Protein AF-A0A1D9C941-F1 (afdb_monomer)

Mean predicted aligned error: 1.69 Å

Sequence (99 aa):
MRINQPSGWFYSTKALRGLCDVWEKWGSGLTNFHGSTGDIIFLGTRSEYLQPCFEDLGKLEIPFDIGGSGSDLRTPSACMGPALCEFACFDTLELCYDL

Secondary structure (DSSP, 8-state):
-EEPPPGGG---HHHHHHHHHHHHHHS-S-EES--SSS-EEE----GGGHHHHHHHHHTSSS--PBPP-SSS--------GGGT-TT-SS-HHHHHHH-

Solvent-accessible surface area (backbone atoms only — not comparable to full-atom values): 5783 Å² total; per-residue (Å²): 86,48,30,48,57,55,54,44,73,66,80,55,72,68,47,54,49,54,53,48,58,49,33,54,73,46,38,66,63,45,69,42,93,56,40,96,68,45,28,36,30,47,51,58,68,55,81,89,34,51,63,61,41,49,54,51,34,59,65,37,97,61,55,51,56,75,36,52,79,81,99,62,79,60,54,67,64,36,61,57,23,63,79,80,39,96,79,46,90,54,62,36,35,60,55,42,65,75,109

InterPro domains:
  IPR005117 Nitrite/Sulfite reductase ferredoxin-like domain [PF03460] (1-59)
  IPR036136 Nitrite/Sulfite reductase ferredoxin-like domain superfamily [SSF55124] (1-70)
  IPR045854 Nitrite and sulphite reductase 4Fe-4S domain-like superfamily [SSF56014] (72-99)

Foldseek 3Di:
DWWAAQAQNDDDPLLVVLVQVLLVVFADSDWDCVPPQHTTGSPGGDPVRPVVSQVSQCVRPNHIHHFDDDPDDTQHYFHCAPVPDPPRPDPRRVVSVVD

Structure (mmCIF, N/CA/C/O backbone):
data_AF-A0A1D9C941-F1
#
_entry.id   AF-A0A1D9C941-F1
#
loop_
_atom_site.group_PDB
_atom_site.id
_atom_site.type_symbol
_atom_site.label_atom_id
_atom_site.label_alt_id
_atom_site.label_comp_id
_atom_site.label_asym_id
_atom_site.label_entity_id
_atom_site.label_seq_id
_atom_site.pdbx_PDB_ins_code
_atom_site.Cartn_x
_atom_site.Cartn_y
_atom_site.Cartn_z
_atom_site.occupancy
_atom_site.B_iso_or_equiv
_atom_site.auth_seq_id
_atom_site.auth_comp_id
_atom_site.auth_asym_id
_atom_site.auth_atom_id
_atom_site.pdbx_PDB_model_num
ATOM 1 N N . MET A 1 1 ? -1.179 2.314 10.230 1.00 98.62 1 MET A N 1
ATOM 2 C CA . MET A 1 1 ? -0.501 1.042 9.895 1.00 98.62 1 MET A CA 1
ATOM 3 C C . MET A 1 1 ? 0.165 1.229 8.540 1.00 98.62 1 MET A C 1
ATOM 5 O O . MET A 1 1 ? -0.455 1.847 7.681 1.00 98.62 1 MET A O 1
ATOM 9 N N . ARG A 1 2 ? 1.428 0.822 8.376 1.00 98.88 2 ARG A N 1
ATOM 10 C CA . ARG A 1 2 ? 2.110 0.853 7.070 1.00 98.88 2 ARG A CA 1
ATOM 11 C C . ARG A 1 2 ? 1.833 -0.471 6.382 1.00 98.88 2 ARG A C 1
ATOM 13 O O . ARG A 1 2 ? 2.038 -1.496 7.018 1.00 98.88 2 ARG A O 1
ATOM 20 N N . ILE A 1 3 ? 1.320 -0.447 5.163 1.00 98.88 3 ILE A N 1
ATOM 21 C CA . ILE A 1 3 ? 0.918 -1.646 4.426 1.00 98.88 3 ILE A CA 1
ATOM 22 C C . ILE A 1 3 ? 1.808 -1.757 3.187 1.00 98.88 3 ILE A C 1
ATOM 24 O O . ILE A 1 3 ? 1.929 -0.785 2.435 1.00 98.88 3 ILE A O 1
ATOM 28 N N . ASN A 1 4 ? 2.428 -2.919 2.992 1.00 98.88 4 ASN A N 1
ATOM 29 C CA . ASN A 1 4 ? 3.409 -3.142 1.936 1.00 98.88 4 ASN A CA 1
ATOM 30 C C . ASN A 1 4 ? 2.735 -3.040 0.557 1.00 98.88 4 ASN A C 1
ATOM 32 O O . ASN A 1 4 ? 1.712 -3.681 0.305 1.00 98.88 4 ASN A O 1
ATOM 36 N N . GLN A 1 5 ? 3.270 -2.213 -0.340 1.00 98.81 5 GLN A N 1
ATOM 37 C CA . GLN A 1 5 ? 2.725 -2.040 -1.688 1.00 98.81 5 GLN A CA 1
ATOM 38 C C . GLN A 1 5 ? 3.219 -3.134 -2.655 1.00 98.81 5 GLN A C 1
ATOM 40 O O . GLN A 1 5 ? 4.334 -3.627 -2.495 1.00 98.81 5 GLN A O 1
ATOM 45 N N . PRO A 1 6 ? 2.469 -3.448 -3.727 1.00 98.81 6 PRO A N 1
ATOM 46 C CA . PRO A 1 6 ? 3.007 -4.177 -4.872 1.00 98.81 6 PRO A CA 1
ATOM 47 C C . PRO A 1 6 ? 4.094 -3.353 -5.576 1.00 98.81 6 PRO A C 1
ATOM 49 O O . PRO A 1 6 ? 3.958 -2.129 -5.701 1.00 98.81 6 PRO A O 1
ATOM 52 N N . SER A 1 7 ? 5.142 -4.012 -6.078 1.00 98.81 7 SER A N 1
ATOM 53 C CA . SER A 1 7 ? 6.223 -3.368 -6.835 1.00 98.81 7 SER A CA 1
ATOM 54 C C . SER A 1 7 ? 5.676 -2.459 -7.943 1.00 98.81 7 SER A C 1
ATOM 56 O O . SER A 1 7 ? 4.802 -2.847 -8.720 1.00 98.81 7 SER A O 1
ATOM 58 N N . GLY A 1 8 ? 6.173 -1.220 -8.009 1.00 98.62 8 GLY A N 1
ATOM 59 C CA . GLY A 1 8 ? 5.745 -0.228 -9.003 1.00 98.62 8 GLY A CA 1
ATOM 60 C C . GLY A 1 8 ? 4.341 0.355 -8.793 1.00 98.62 8 GLY A C 1
ATOM 61 O O . GLY A 1 8 ? 3.861 1.069 -9.669 1.00 98.62 8 GLY A O 1
ATOM 62 N N . TRP A 1 9 ? 3.686 0.086 -7.657 1.00 98.81 9 TRP A N 1
ATOM 63 C CA . TRP A 1 9 ? 2.366 0.628 -7.297 1.00 98.81 9 TRP A CA 1
ATOM 64 C C . TRP A 1 9 ? 1.244 0.300 -8.299 1.00 98.81 9 TRP A C 1
ATOM 66 O O . TRP A 1 9 ? 0.324 1.095 -8.507 1.00 98.81 9 TRP A O 1
ATOM 76 N N . PHE A 1 10 ? 1.290 -0.887 -8.906 1.00 98.81 10 PHE A N 1
ATOM 77 C CA . PHE A 1 10 ? 0.231 -1.375 -9.790 1.00 98.81 10 PHE A CA 1
ATOM 78 C C . PHE A 1 10 ? -0.863 -2.094 -8.999 1.00 98.81 10 PHE A C 1
ATOM 80 O O . PHE A 1 10 ? -0.588 -2.951 -8.161 1.00 98.81 10 PHE A O 1
ATOM 87 N N . TYR A 1 11 ? -2.124 -1.776 -9.299 1.00 98.75 11 TYR A N 1
ATOM 88 C CA . TYR A 1 11 ? -3.271 -2.33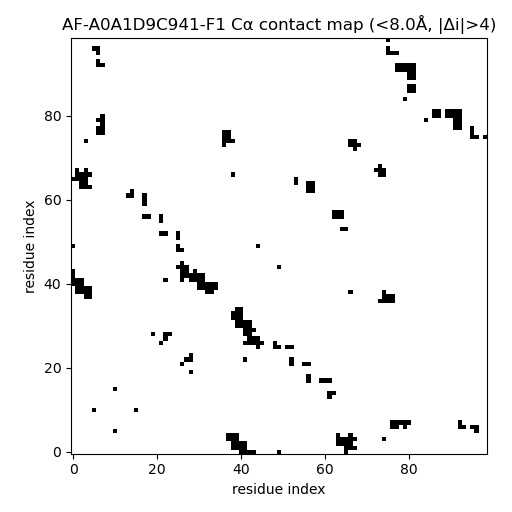0 -8.586 1.00 98.75 11 TYR A CA 1
ATOM 89 C C . TYR A 1 11 ? -4.388 -2.757 -9.530 1.00 98.75 11 TYR A C 1
ATOM 91 O O . TYR A 1 11 ? -4.720 -2.065 -10.492 1.00 98.75 11 TYR A O 1
ATOM 99 N N . SER A 1 12 ? -5.055 -3.854 -9.174 1.00 98.75 12 SER A N 1
ATOM 100 C CA . SER A 1 12 ? -6.419 -4.104 -9.628 1.00 98.75 12 SER A CA 1
ATOM 101 C C . SER A 1 12 ? -7.412 -3.399 -8.701 1.00 98.75 12 SER A C 1
ATOM 103 O O . SER A 1 12 ? -7.159 -3.209 -7.508 1.00 98.75 12 SER A O 1
ATOM 105 N N . THR A 1 13 ? -8.592 -3.057 -9.221 1.00 98.69 13 THR A N 1
ATOM 106 C CA . THR A 1 13 ? -9.658 -2.472 -8.391 1.00 98.69 13 THR A CA 1
ATOM 107 C C . THR A 1 13 ? -10.118 -3.422 -7.287 1.00 98.69 13 THR A C 1
ATOM 109 O O . THR A 1 13 ? -10.503 -2.961 -6.218 1.00 98.69 13 THR A O 1
ATOM 112 N N . LYS A 1 14 ? -10.044 -4.741 -7.511 1.00 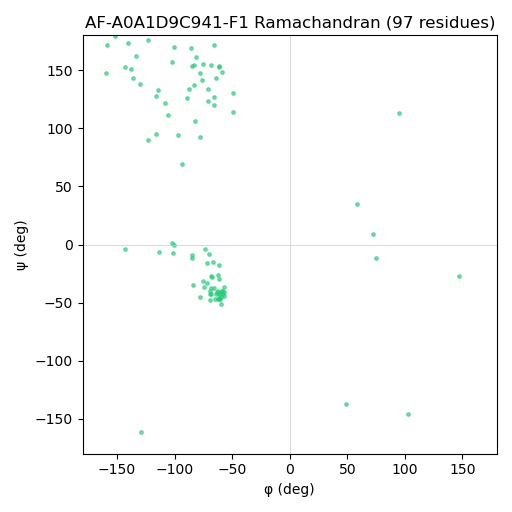98.69 14 LYS A N 1
ATOM 113 C CA . LYS A 1 14 ? -10.356 -5.757 -6.499 1.00 98.69 14 LYS A CA 1
ATOM 114 C C . LYS A 1 14 ? -9.436 -5.635 -5.278 1.00 98.69 14 LYS A C 1
ATOM 116 O O . LYS A 1 14 ? -9.937 -5.610 -4.160 1.00 98.69 14 LYS A O 1
ATOM 121 N N . ALA A 1 15 ? -8.126 -5.491 -5.498 1.00 98.69 15 ALA A N 1
ATOM 122 C CA . ALA A 1 15 ? -7.146 -5.363 -4.418 1.00 98.69 15 ALA A CA 1
ATOM 123 C C . ALA A 1 15 ? -7.410 -4.113 -3.562 1.00 98.69 15 ALA A C 1
ATOM 125 O O . ALA A 1 15 ? -7.447 -4.183 -2.337 1.00 98.69 15 ALA A O 1
ATOM 126 N N . LEU A 1 16 ? -7.665 -2.975 -4.217 1.00 98.88 16 LEU A N 1
ATOM 127 C CA . LEU A 1 16 ? -7.924 -1.710 -3.526 1.00 98.88 16 LEU A CA 1
ATOM 128 C C . LEU A 1 16 ? -9.254 -1.706 -2.768 1.00 98.88 16 LEU A C 1
ATOM 130 O O . LEU A 1 16 ? -9.316 -1.150 -1.677 1.00 98.88 16 LEU A O 1
ATOM 134 N N . ARG A 1 17 ? -10.311 -2.330 -3.306 1.00 98.81 17 ARG A N 1
ATOM 135 C CA . ARG A 1 17 ? -11.592 -2.404 -2.587 1.00 98.81 17 ARG A CA 1
ATOM 136 C C . ARG A 1 17 ? -11.479 -3.205 -1.294 1.00 98.81 17 ARG A C 1
ATOM 138 O O . ARG A 1 17 ? -11.939 -2.717 -0.273 1.00 98.81 17 ARG A O 1
ATOM 145 N N . GLY A 1 18 ? -10.770 -4.337 -1.311 1.00 98.75 18 GLY A N 1
ATOM 146 C CA . GLY A 1 18 ? -10.508 -5.102 -0.088 1.00 98.75 18 GLY A CA 1
ATOM 147 C C . GLY A 1 18 ? -9.784 -4.280 0.986 1.00 98.75 18 GLY A C 1
ATOM 148 O O . GLY A 1 18 ? -10.180 -4.300 2.148 1.00 98.75 18 GLY A O 1
ATOM 149 N N . LEU A 1 19 ? -8.773 -3.491 0.599 1.00 98.81 19 LEU A N 1
ATOM 150 C CA . LEU A 1 19 ? -8.090 -2.564 1.512 1.00 98.81 19 LEU A CA 1
ATOM 151 C C . LEU A 1 19 ? -9.046 -1.520 2.112 1.00 98.81 19 LEU A C 1
ATOM 153 O O . LEU A 1 19 ? -8.995 -1.272 3.317 1.00 98.81 19 LEU A O 1
ATOM 157 N N . CYS A 1 20 ? -9.906 -0.913 1.289 1.00 98.88 20 CYS A N 1
ATOM 158 C CA . CYS A 1 20 ? -10.887 0.069 1.752 1.00 98.88 20 CYS A CA 1
ATOM 159 C C . CYS A 1 20 ? -11.875 -0.539 2.754 1.00 98.88 20 CYS A C 1
ATOM 161 O O . CYS A 1 20 ? -12.079 0.050 3.811 1.00 98.88 20 CYS A O 1
ATOM 163 N N . ASP A 1 21 ? -12.430 -1.717 2.457 1.00 98.88 21 ASP A N 1
ATOM 164 C CA . ASP A 1 21 ? -13.419 -2.389 3.309 1.00 98.88 21 ASP A CA 1
ATOM 165 C C . ASP A 1 21 ? -12.839 -2.693 4.703 1.00 98.88 21 ASP A C 1
ATOM 167 O O . ASP A 1 21 ? -13.477 -2.462 5.733 1.00 98.88 21 ASP A O 1
ATOM 171 N N . VAL A 1 22 ? -11.585 -3.159 4.753 1.00 98.88 22 VAL A N 1
ATOM 172 C CA . VAL A 1 22 ? -10.886 -3.427 6.018 1.00 98.88 22 VAL A CA 1
ATOM 173 C C . VAL A 1 22 ? -10.594 -2.130 6.775 1.00 98.88 22 VAL A C 1
ATOM 175 O O . VAL A 1 22 ? -10.782 -2.068 7.993 1.00 98.88 22 VAL A O 1
ATOM 178 N N . TRP A 1 23 ? -10.159 -1.075 6.083 1.00 98.88 23 TRP A N 1
ATOM 179 C CA . TRP A 1 23 ? -9.795 0.177 6.746 1.00 98.88 23 TRP A CA 1
ATOM 180 C C . TRP A 1 23 ? -10.987 1.012 7.207 1.00 98.88 23 TRP A C 1
ATOM 182 O O . TRP A 1 23 ? -10.894 1.681 8.235 1.00 98.88 23 TRP A O 1
ATOM 192 N N . GLU A 1 24 ? -12.112 0.959 6.498 1.00 98.81 24 GLU A N 1
ATOM 193 C CA . GLU A 1 24 ? -13.364 1.574 6.945 1.00 98.81 24 GLU A CA 1
ATOM 194 C C . GLU A 1 24 ? -13.892 0.883 8.210 1.00 98.81 24 GLU A C 1
ATOM 196 O O . GLU A 1 24 ? -14.363 1.548 9.132 1.00 98.81 24 GLU A O 1
ATOM 201 N N . LYS A 1 25 ? -13.745 -0.445 8.301 1.00 98.81 25 LYS A N 1
ATOM 202 C CA . LYS A 1 25 ? -14.168 -1.232 9.466 1.00 98.81 25 LYS A CA 1
ATOM 203 C C . LYS A 1 25 ? -13.316 -0.978 10.713 1.00 98.81 25 LYS A C 1
ATOM 205 O O . LYS A 1 25 ? -13.859 -0.903 11.814 1.00 98.81 25 LYS A O 1
ATOM 210 N N . TRP A 1 26 ? -11.993 -0.894 10.564 1.00 98.88 26 TRP A N 1
ATOM 211 C CA . TRP A 1 26 ? -11.058 -0.894 11.702 1.00 98.88 26 TRP A CA 1
ATOM 212 C C . TRP A 1 26 ? -10.288 0.409 11.912 1.00 98.88 26 TRP A C 1
ATOM 214 O O . TRP A 1 26 ? -9.543 0.533 12.886 1.00 98.88 26 TRP A O 1
ATOM 224 N N . GLY A 1 27 ? -10.411 1.372 11.008 1.00 98.69 27 GLY A N 1
ATOM 225 C CA . GLY A 1 27 ? -9.639 2.607 11.011 1.00 98.69 27 GLY A CA 1
ATOM 226 C C . GLY A 1 27 ? -10.507 3.848 10.880 1.00 98.69 27 GLY A C 1
ATOM 227 O O . GLY A 1 27 ? -11.703 3.849 11.150 1.00 98.69 27 GLY A O 1
ATOM 228 N N . SER A 1 28 ? -9.867 4.943 10.491 1.00 98.75 28 SER A N 1
ATOM 229 C CA . SER A 1 28 ? -10.523 6.236 10.276 1.00 98.75 28 SER A CA 1
ATOM 230 C C . SER A 1 28 ? -11.145 6.392 8.883 1.00 98.75 28 SER A C 1
ATOM 232 O O . SER A 1 28 ? -11.774 7.412 8.614 1.00 98.75 28 SER A O 1
ATOM 234 N N . GLY A 1 29 ? -10.878 5.459 7.963 1.00 98.56 29 GLY A N 1
ATOM 235 C CA . GLY A 1 29 ? -11.139 5.621 6.529 1.00 98.56 29 GLY A CA 1
ATOM 236 C C . GLY A 1 29 ? -10.150 6.545 5.797 1.00 98.56 29 GLY A C 1
ATOM 237 O O . GLY A 1 29 ? -10.107 6.544 4.569 1.00 98.56 29 GLY A O 1
ATOM 238 N N . LEU A 1 30 ? -9.301 7.300 6.507 1.00 98.81 30 LEU A N 1
ATOM 239 C CA . LEU A 1 30 ? -8.295 8.174 5.896 1.00 98.81 30 LEU A CA 1
ATOM 240 C C . LEU A 1 30 ? -7.030 7.396 5.536 1.00 98.81 30 LEU A C 1
ATOM 242 O O . LEU A 1 30 ? -6.519 6.607 6.337 1.00 98.81 30 LEU A O 1
ATOM 246 N N . THR A 1 31 ? -6.480 7.666 4.356 1.00 98.88 31 THR A N 1
ATOM 247 C CA . THR A 1 31 ? -5.254 7.023 3.873 1.00 98.88 31 THR A CA 1
ATOM 248 C C . THR A 1 31 ? -4.264 8.032 3.288 1.00 98.88 31 THR A C 1
ATOM 250 O O . THR A 1 31 ? -4.622 9.167 2.960 1.00 98.88 31 THR A O 1
ATOM 253 N N . ASN A 1 32 ? -2.996 7.637 3.151 1.00 98.88 32 ASN A N 1
ATOM 254 C CA . ASN A 1 32 ? -2.088 8.255 2.182 1.00 98.88 32 ASN A CA 1
ATOM 255 C C . ASN A 1 32 ? -1.703 7.221 1.121 1.00 98.88 32 ASN A C 1
ATOM 257 O O . ASN A 1 32 ? -1.331 6.094 1.451 1.00 98.88 32 ASN A O 1
ATOM 261 N N . PHE A 1 33 ? -1.779 7.642 -0.138 1.00 98.56 33 PHE A N 1
ATOM 262 C CA . PHE A 1 33 ? -1.411 6.882 -1.329 1.00 98.56 33 PHE A CA 1
ATOM 263 C C . PHE A 1 33 ? -0.353 7.689 -2.091 1.00 98.56 33 PHE A C 1
ATOM 265 O O . PHE A 1 33 ? -0.693 8.581 -2.862 1.00 98.56 33 PHE A O 1
ATOM 272 N N . HIS A 1 34 ? 0.938 7.507 -1.825 1.00 98.81 34 HIS A N 1
ATOM 273 C CA . HIS A 1 34 ? 1.592 6.567 -0.899 1.00 98.81 34 HIS A CA 1
ATOM 274 C C . HIS A 1 34 ? 2.475 7.318 0.103 1.00 98.81 34 HIS A C 1
ATOM 276 O O . HIS A 1 34 ? 2.620 8.539 0.039 1.00 98.81 34 HIS A O 1
ATOM 282 N N . GLY A 1 35 ? 3.069 6.598 1.051 1.00 98.19 35 GLY A N 1
ATOM 283 C CA . GLY A 1 35 ? 4.192 7.112 1.827 1.00 98.19 35 GLY A CA 1
ATOM 284 C C . GLY A 1 35 ? 5.440 7.278 0.955 1.00 98.19 35 GLY A C 1
ATOM 285 O O . GLY A 1 35 ? 5.619 6.566 -0.028 1.00 98.19 35 GLY A O 1
ATOM 286 N N . SER A 1 36 ? 6.347 8.181 1.335 1.00 98.44 36 SER A N 1
ATOM 287 C CA . SER A 1 36 ? 7.556 8.471 0.544 1.00 98.44 36 SER A CA 1
ATOM 288 C C . SER A 1 36 ? 8.505 7.278 0.375 1.00 98.44 36 SER A C 1
ATOM 290 O O . SER A 1 36 ? 9.247 7.241 -0.598 1.00 98.44 36 SER A O 1
ATOM 292 N N . THR A 1 37 ? 8.499 6.315 1.303 1.00 98.69 37 THR A N 1
ATOM 293 C CA . THR A 1 37 ? 9.251 5.054 1.154 1.00 98.69 37 THR A CA 1
ATOM 294 C C . THR A 1 37 ? 8.582 4.104 0.154 1.00 98.69 37 THR A C 1
ATOM 296 O O . THR A 1 37 ? 9.279 3.442 -0.610 1.00 98.69 37 THR A O 1
ATOM 299 N N . GLY A 1 38 ? 7.247 4.072 0.127 1.00 98.81 38 GLY A N 1
ATOM 300 C CA . GLY A 1 38 ? 6.459 3.259 -0.800 1.00 98.81 38 GLY A CA 1
ATOM 301 C C . GLY A 1 38 ? 5.144 2.739 -0.223 1.00 98.81 38 GLY A C 1
ATOM 302 O O . GLY A 1 38 ? 4.201 2.559 -0.990 1.00 98.81 38 GLY A O 1
ATOM 303 N N . ASP A 1 39 ? 5.057 2.562 1.100 1.00 98.94 39 ASP A N 1
ATOM 304 C CA . ASP A 1 39 ? 3.912 1.926 1.763 1.00 98.94 39 ASP A CA 1
ATOM 305 C C . ASP A 1 39 ? 2.582 2.647 1.508 1.00 98.94 39 ASP A C 1
ATOM 307 O O . ASP A 1 39 ? 2.512 3.880 1.463 1.00 98.94 39 ASP A O 1
ATOM 311 N N . ILE A 1 40 ? 1.486 1.891 1.477 1.00 98.94 40 ILE A N 1
ATOM 312 C CA . ILE A 1 40 ? 0.153 2.458 1.702 1.00 98.94 40 ILE A CA 1
ATOM 313 C C . ILE A 1 40 ? 0.047 2.834 3.186 1.00 98.94 40 ILE A C 1
ATOM 315 O O . ILE A 1 40 ? 0.394 2.047 4.072 1.00 98.94 40 ILE A O 1
ATOM 319 N N . ILE A 1 41 ? -0.459 4.033 3.483 1.00 98.88 41 ILE A N 1
ATOM 320 C CA . ILE A 1 41 ? -0.605 4.499 4.866 1.00 98.88 41 ILE A CA 1
ATOM 321 C C . ILE A 1 41 ? -2.067 4.452 5.276 1.00 98.88 41 ILE A C 1
ATOM 323 O O . ILE A 1 41 ? -2.874 5.268 4.842 1.00 98.88 41 ILE A O 1
ATOM 327 N N . PHE A 1 42 ? -2.389 3.544 6.187 1.00 98.88 42 PHE A N 1
ATOM 328 C CA . PHE A 1 42 ? -3.644 3.542 6.930 1.00 98.88 42 PHE A CA 1
ATOM 329 C C . PHE A 1 42 ? -3.530 4.512 8.114 1.00 98.88 42 PHE A C 1
ATOM 331 O O . PHE A 1 42 ? -2.805 4.246 9.086 1.00 98.88 42 PHE A O 1
ATOM 338 N N . LEU A 1 43 ? -4.186 5.674 8.007 1.00 98.81 43 LEU A N 1
ATOM 339 C CA . LEU A 1 43 ? -3.940 6.839 8.859 1.00 98.81 43 LEU A CA 1
ATOM 340 C C . LEU A 1 43 ? -4.924 6.938 10.032 1.00 98.81 43 LEU A C 1
ATOM 342 O O . LEU A 1 43 ? -5.992 7.531 9.927 1.00 98.81 43 LEU A O 1
ATOM 346 N N . GLY A 1 44 ? -4.527 6.402 11.185 1.00 98.69 44 GLY A N 1
ATOM 347 C CA . GLY A 1 44 ? -5.261 6.553 12.445 1.00 98.69 44 GLY A CA 1
ATOM 348 C C . GLY A 1 44 ? -6.210 5.394 12.753 1.00 98.69 44 GLY A C 1
ATOM 349 O O . GLY A 1 44 ? -7.217 5.189 12.084 1.00 98.69 44 GLY A O 1
ATOM 350 N N . THR A 1 45 ? -5.879 4.656 13.809 1.00 98.88 45 THR A N 1
ATOM 351 C CA . THR A 1 45 ? -6.726 3.656 14.474 1.00 98.88 45 THR A CA 1
ATOM 352 C C . THR A 1 45 ? -6.314 3.572 15.953 1.00 98.88 45 THR A C 1
ATOM 354 O O . THR A 1 45 ? -5.410 4.295 16.384 1.00 98.88 45 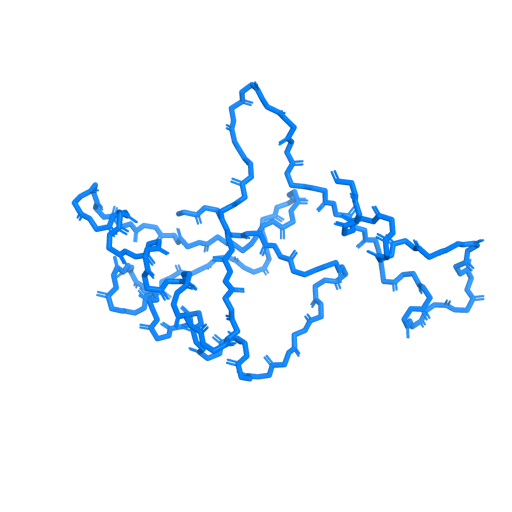THR A O 1
ATOM 357 N N . ARG A 1 46 ? -6.977 2.726 16.742 1.00 98.75 46 ARG A N 1
ATOM 358 C CA . ARG A 1 46 ? -6.707 2.489 18.167 1.00 98.75 46 ARG A CA 1
ATOM 359 C C . ARG A 1 46 ? -5.940 1.180 18.365 1.00 98.75 46 ARG A C 1
ATOM 361 O O . ARG A 1 46 ? -6.004 0.289 17.521 1.00 98.75 46 ARG A O 1
ATOM 368 N N . SER A 1 47 ? -5.230 1.058 19.485 1.00 98.81 47 SER A N 1
ATOM 369 C CA . SER A 1 47 ? -4.343 -0.078 19.771 1.00 98.81 47 SER A CA 1
ATOM 370 C C . SER A 1 47 ? -5.054 -1.432 19.714 1.00 98.81 47 SER A C 1
ATOM 372 O O . SER A 1 47 ? -4.523 -2.385 19.152 1.00 98.81 47 SER A O 1
ATOM 374 N N . GLU A 1 48 ? -6.273 -1.510 20.243 1.00 98.75 48 GLU A N 1
ATOM 375 C CA . GLU A 1 48 ? -7.093 -2.725 20.279 1.00 98.75 48 GLU A CA 1
ATOM 376 C C . GLU A 1 48 ? -7.560 -3.215 18.896 1.00 98.75 48 GLU A C 1
ATOM 378 O O . GLU A 1 48 ? -7.972 -4.365 18.770 1.00 98.75 48 GLU A O 1
ATOM 383 N N . TYR A 1 49 ? -7.465 -2.382 17.852 1.00 98.81 49 TYR A N 1
ATOM 384 C CA . TYR A 1 49 ? -7.872 -2.735 16.486 1.00 98.81 49 TYR A CA 1
ATOM 385 C C . TYR A 1 49 ? -6.711 -3.105 15.565 1.00 98.81 49 TYR A C 1
ATOM 387 O O . TYR A 1 49 ? -6.952 -3.594 14.465 1.00 98.81 49 TYR A O 1
ATOM 395 N N . LEU A 1 50 ? -5.461 -2.936 16.004 1.00 98.81 50 LEU A N 1
ATOM 396 C CA . LEU A 1 50 ? -4.289 -3.241 15.179 1.00 98.81 50 LEU A CA 1
ATOM 397 C C . LEU A 1 50 ? -4.262 -4.713 14.753 1.00 98.81 50 LEU A C 1
ATOM 399 O O . LEU A 1 50 ? -4.146 -5.011 13.566 1.00 98.81 50 LEU A O 1
ATOM 403 N N . GLN A 1 51 ? -4.411 -5.618 15.721 1.00 98.81 51 GLN A N 1
ATOM 404 C CA . GLN A 1 51 ? -4.345 -7.056 15.482 1.00 98.81 51 GLN A CA 1
ATOM 405 C C . GLN A 1 51 ? -5.550 -7.571 14.663 1.00 98.81 51 GLN A C 1
ATOM 407 O O . GLN A 1 51 ? -5.312 -8.232 13.654 1.00 98.81 51 GLN A O 1
ATOM 412 N N . PRO A 1 52 ? -6.817 -7.217 14.981 1.00 98.81 52 PRO A N 1
ATOM 413 C CA . PRO A 1 52 ? -7.960 -7.580 14.134 1.00 98.81 52 PRO A CA 1
ATOM 414 C C . PRO A 1 52 ? -7.870 -7.044 12.700 1.00 98.81 52 PRO A C 1
ATOM 416 O O . PRO A 1 52 ? -8.197 -7.758 11.756 1.00 98.81 52 PRO A O 1
ATOM 419 N N . CYS A 1 53 ? -7.397 -5.806 12.521 1.00 98.88 53 CYS A N 1
ATOM 420 C CA . CYS A 1 53 ? -7.208 -5.213 11.198 1.00 98.88 53 CYS A CA 1
ATOM 421 C C . CYS A 1 53 ? -6.181 -5.998 10.376 1.00 98.88 53 CYS A C 1
ATOM 423 O O . CYS A 1 53 ? -6.444 -6.342 9.228 1.00 98.88 53 CYS A O 1
ATOM 425 N N . PHE A 1 54 ? -5.034 -6.330 10.976 1.00 98.88 54 PHE A N 1
ATOM 426 C CA . PHE A 1 54 ? -4.003 -7.138 10.326 1.00 98.88 54 PHE A CA 1
ATOM 427 C C . PHE A 1 54 ? -4.503 -8.540 9.954 1.00 98.88 54 PHE A C 1
ATOM 429 O O . PHE A 1 54 ? -4.263 -9.012 8.845 1.00 98.88 54 PHE A O 1
ATOM 436 N N . GLU A 1 55 ? -5.246 -9.195 10.844 1.00 98.81 55 GLU A N 1
ATOM 437 C CA . GLU A 1 55 ? -5.829 -10.503 10.550 1.00 98.81 55 GLU A CA 1
ATOM 438 C C . GLU A 1 55 ? -6.825 -10.463 9.390 1.00 98.81 55 GLU A C 1
ATOM 440 O O . GLU A 1 55 ? -6.837 -11.389 8.580 1.00 98.81 55 GLU A O 1
ATOM 445 N N . ASP A 1 56 ? -7.653 -9.420 9.299 1.00 98.81 56 ASP A N 1
ATOM 446 C CA . ASP A 1 56 ? -8.586 -9.248 8.183 1.00 98.81 56 ASP A CA 1
ATOM 447 C C . ASP A 1 56 ? -7.834 -8.940 6.876 1.00 98.81 56 ASP A C 1
ATOM 449 O O . ASP A 1 56 ? -8.171 -9.524 5.848 1.00 98.81 56 ASP A O 1
ATOM 453 N N . LEU A 1 57 ? -6.773 -8.117 6.911 1.00 98.81 57 LEU A N 1
ATOM 454 C CA . LEU A 1 57 ? -5.892 -7.884 5.754 1.00 98.81 57 LEU A CA 1
ATOM 455 C C . LEU A 1 57 ? -5.278 -9.187 5.224 1.00 98.81 57 LEU A C 1
ATOM 457 O O . LEU A 1 57 ? -5.289 -9.422 4.016 1.00 98.81 57 LEU A O 1
ATOM 461 N N . GLY A 1 58 ? -4.788 -10.053 6.116 1.00 98.50 58 GLY A N 1
ATOM 462 C CA . GLY A 1 58 ? -4.201 -11.347 5.753 1.00 98.50 58 GLY A CA 1
ATOM 463 C C . GLY A 1 58 ? -5.214 -12.392 5.270 1.00 98.50 58 GLY A C 1
ATOM 464 O O . GLY A 1 58 ? -4.822 -13.384 4.660 1.00 98.50 58 GLY A O 1
ATOM 465 N N . LYS A 1 59 ? -6.514 -12.184 5.523 1.00 98.62 59 LYS A N 1
ATOM 466 C CA . LYS A 1 59 ? -7.616 -13.072 5.102 1.00 98.62 59 LYS A CA 1
ATOM 467 C C . LYS A 1 59 ? -8.363 -12.572 3.859 1.00 98.62 59 LYS A C 1
ATOM 469 O O . LYS A 1 5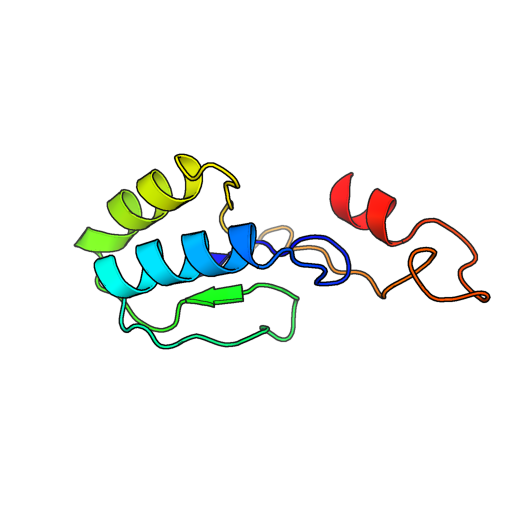9 ? -9.313 -13.228 3.429 1.00 98.62 59 LYS A O 1
ATOM 474 N N . LEU A 1 60 ? -7.976 -11.430 3.286 1.00 98.44 60 LEU A N 1
ATOM 475 C CA . LEU A 1 60 ? -8.539 -10.941 2.024 1.00 98.44 60 LEU A CA 1
ATOM 476 C C . LEU A 1 60 ? -8.276 -11.926 0.873 1.00 98.44 60 LEU A C 1
ATOM 478 O O . LEU A 1 60 ? -7.274 -12.634 0.860 1.00 98.44 60 LEU A O 1
ATOM 482 N N . GLU A 1 61 ? -9.144 -11.908 -0.148 1.00 98.12 61 GLU A N 1
ATOM 483 C CA . GLU A 1 61 ? -8.910 -12.644 -1.406 1.00 98.12 61 GLU A CA 1
ATOM 484 C C . GLU A 1 61 ? -7.585 -12.217 -2.064 1.00 98.12 61 GLU A C 1
ATOM 486 O O . GLU A 1 61 ? -6.872 -13.042 -2.630 1.00 98.12 61 GLU A O 1
ATOM 491 N N . ILE A 1 62 ? -7.254 -10.923 -1.967 1.00 98.44 62 ILE A N 1
ATOM 492 C CA . ILE A 1 62 ? -5.944 -10.370 -2.321 1.00 98.44 62 ILE A CA 1
ATOM 493 C C . ILE A 1 62 ? -5.336 -9.807 -1.029 1.00 98.44 62 ILE A C 1
ATOM 495 O O . ILE A 1 62 ? -5.691 -8.687 -0.646 1.00 98.44 62 ILE A O 1
ATOM 499 N N . PRO A 1 63 ? -4.500 -10.588 -0.326 1.00 98.56 63 PRO A N 1
ATOM 500 C CA . PRO A 1 63 ? -3.981 -10.212 0.979 1.00 98.56 63 PRO A CA 1
ATOM 501 C C . PRO A 1 63 ? -2.883 -9.155 0.879 1.00 98.56 63 PRO A C 1
ATOM 503 O O . PRO A 1 63 ? -2.183 -9.045 -0.128 1.00 98.56 63 PRO A O 1
ATOM 506 N N . PHE A 1 64 ? -2.725 -8.402 1.964 1.00 98.81 64 PHE A N 1
ATOM 507 C CA . PHE A 1 64 ? -1.651 -7.432 2.144 1.00 98.81 64 PHE A CA 1
ATOM 508 C C . PHE A 1 64 ? -0.974 -7.650 3.494 1.00 98.81 64 PHE A C 1
ATOM 510 O O . PHE A 1 64 ? -1.655 -7.854 4.499 1.00 98.81 64 PHE A O 1
ATOM 517 N N . ASP A 1 65 ? 0.353 -7.558 3.509 1.00 98.81 65 ASP A N 1
ATOM 518 C CA . ASP A 1 65 ? 1.157 -7.610 4.730 1.00 98.81 65 ASP A CA 1
ATOM 519 C C . ASP A 1 65 ? 1.584 -6.198 5.180 1.00 98.81 65 ASP A C 1
ATOM 521 O O . ASP A 1 65 ? 1.393 -5.195 4.479 1.00 98.81 65 ASP A O 1
ATOM 525 N N . ILE A 1 66 ? 2.137 -6.104 6.383 1.00 98.88 66 ILE A N 1
ATOM 526 C CA . ILE A 1 66 ? 2.631 -4.872 6.992 1.00 98.88 66 ILE A CA 1
ATOM 527 C C . ILE A 1 66 ? 3.982 -4.479 6.376 1.00 98.88 66 ILE A C 1
ATOM 529 O O . ILE A 1 66 ? 4.830 -5.320 6.103 1.00 98.88 66 ILE A O 1
ATOM 533 N N . GLY A 1 67 ? 4.185 -3.178 6.180 1.00 98.75 67 GLY A N 1
ATOM 534 C CA . GLY A 1 67 ? 5.465 -2.603 5.763 1.00 98.75 67 GLY A CA 1
ATOM 535 C C . GLY A 1 67 ? 6.422 -2.321 6.931 1.00 98.75 67 GLY A C 1
ATOM 536 O O . GLY A 1 67 ? 6.033 -2.321 8.101 1.00 98.75 67 GLY A O 1
ATOM 537 N N . GLY A 1 68 ? 7.682 -2.007 6.624 1.00 98.62 68 GLY A N 1
ATOM 538 C CA . GLY A 1 68 ? 8.753 -1.848 7.622 1.00 98.62 68 GLY A CA 1
ATOM 539 C C . GLY A 1 68 ? 8.755 -0.522 8.408 1.00 98.62 68 GLY A C 1
ATOM 540 O O . GLY A 1 68 ? 8.429 0.566 7.902 1.00 98.62 68 GLY A O 1
ATOM 541 N N . SER A 1 69 ? 9.195 -0.571 9.669 1.00 98.56 69 SER A N 1
ATOM 542 C CA . SER A 1 69 ? 9.489 0.604 10.500 1.00 98.56 69 SER A CA 1
ATOM 543 C C . SER A 1 69 ? 10.417 0.280 11.680 1.00 98.56 69 SER A C 1
ATOM 545 O O . SER A 1 69 ? 10.296 -0.763 12.310 1.00 98.56 69 SER A O 1
ATOM 547 N N . GLY A 1 70 ? 11.259 1.243 12.073 1.00 98.56 70 GLY A N 1
ATOM 548 C CA . GLY A 1 70 ? 12.210 1.075 13.178 1.00 98.56 70 GLY A CA 1
ATOM 549 C C . GLY A 1 70 ? 13.639 0.841 12.688 1.00 98.56 70 GLY A C 1
ATOM 550 O O . GLY A 1 70 ? 14.052 1.452 11.699 1.00 98.56 70 GLY A O 1
ATOM 551 N N . SER A 1 71 ? 14.402 0.029 13.422 1.00 98.38 71 SER A N 1
ATOM 552 C CA . SER A 1 71 ? 15.771 -0.375 13.069 1.00 98.38 71 SER A CA 1
ATOM 553 C C . SER A 1 71 ? 15.746 -1.701 12.311 1.00 98.38 71 SER A C 1
ATOM 555 O O . SER A 1 71 ? 16.140 -2.739 12.838 1.00 98.38 71 SER A O 1
ATOM 557 N N . ASP A 1 72 ? 15.222 -1.650 11.094 1.00 98.56 72 ASP A N 1
ATOM 558 C CA . ASP A 1 72 ? 14.922 -2.790 10.235 1.00 98.56 72 ASP A CA 1
ATOM 559 C C . ASP A 1 72 ? 15.259 -2.493 8.764 1.00 98.56 72 ASP A C 1
ATOM 561 O O . ASP A 1 72 ? 15.602 -1.362 8.396 1.00 98.56 72 ASP A O 1
ATOM 565 N N . LEU A 1 73 ? 15.155 -3.517 7.912 1.00 98.50 73 LEU A N 1
ATOM 566 C CA . LEU A 1 73 ? 15.038 -3.300 6.475 1.00 98.50 73 LEU A CA 1
ATOM 567 C C . LEU A 1 73 ? 13.647 -2.723 6.204 1.00 98.50 73 LEU A C 1
ATOM 569 O O . LEU A 1 73 ? 12.634 -3.297 6.595 1.00 98.50 73 LEU A O 1
ATOM 573 N N . ARG A 1 74 ? 13.606 -1.559 5.562 1.00 98.75 74 ARG A N 1
ATOM 574 C CA . ARG A 1 74 ? 12.347 -0.914 5.183 1.00 98.75 74 ARG A CA 1
ATOM 575 C C . ARG A 1 74 ? 11.797 -1.522 3.908 1.00 98.75 74 ARG A C 1
ATOM 577 O O . ARG A 1 74 ? 12.552 -2.099 3.138 1.00 98.75 74 ARG A O 1
ATOM 584 N N . THR A 1 75 ? 10.507 -1.298 3.681 1.00 98.88 75 THR A N 1
ATOM 585 C CA . THR A 1 75 ? 9.802 -1.678 2.459 1.00 98.88 75 THR A CA 1
ATOM 586 C C . THR A 1 75 ? 10.575 -1.221 1.217 1.00 98.88 75 THR A C 1
ATOM 588 O O . THR A 1 75 ? 10.716 -0.007 1.013 1.00 98.88 75 THR A O 1
ATOM 591 N N . PRO A 1 76 ? 11.096 -2.148 0.394 1.00 98.81 76 PRO A N 1
ATOM 592 C CA . PRO A 1 76 ? 11.710 -1.804 -0.879 1.00 98.81 76 PRO A CA 1
ATOM 593 C C . PRO A 1 76 ? 10.694 -1.141 -1.817 1.00 98.81 76 PRO A C 1
ATOM 595 O O . PRO A 1 76 ? 9.485 -1.370 -1.726 1.00 98.81 76 PRO A O 1
ATOM 598 N N . SER A 1 77 ? 11.173 -0.298 -2.728 1.00 98.88 77 SER A N 1
ATOM 599 C CA . SER A 1 77 ? 10.353 0.272 -3.796 1.00 98.88 77 SER A CA 1
ATOM 600 C C . SER A 1 77 ? 11.152 0.397 -5.088 1.00 98.88 77 SER A C 1
ATOM 602 O O . SER A 1 77 ? 12.377 0.523 -5.083 1.00 98.88 77 SER A O 1
ATOM 604 N N . ALA A 1 78 ? 10.443 0.345 -6.212 1.00 98.81 78 ALA A N 1
ATOM 605 C CA . ALA A 1 78 ? 11.028 0.376 -7.543 1.00 98.81 78 ALA A CA 1
ATOM 606 C C . ALA A 1 78 ? 10.217 1.271 -8.478 1.00 98.81 78 ALA A C 1
ATOM 608 O O . ALA A 1 78 ? 9.001 1.412 -8.335 1.00 98.81 78 ALA A O 1
ATOM 609 N N . CYS A 1 79 ? 10.899 1.856 -9.466 1.00 98.81 79 CYS A N 1
ATOM 610 C CA . CYS A 1 79 ? 10.221 2.505 -10.582 1.00 98.81 79 CYS A CA 1
ATOM 611 C C . CYS A 1 79 ? 9.461 1.468 -11.430 1.00 98.81 79 CYS A C 1
ATOM 613 O O . CYS A 1 79 ? 9.626 0.261 -11.256 1.0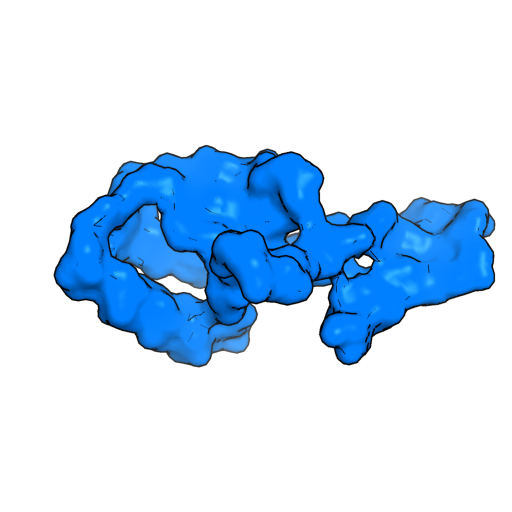0 98.81 79 CYS A O 1
ATOM 615 N N . MET A 1 80 ? 8.653 1.944 -12.382 1.00 98.81 80 MET A N 1
ATOM 616 C CA . MET A 1 80 ? 7.794 1.082 -13.207 1.00 98.81 80 MET A CA 1
ATOM 617 C C . MET A 1 80 ? 8.548 0.057 -14.071 1.00 98.81 80 MET A C 1
ATOM 619 O O . MET A 1 80 ? 7.934 -0.902 -14.529 1.00 98.81 80 MET A O 1
ATOM 623 N N . GLY A 1 81 ? 9.853 0.252 -14.299 1.00 98.81 81 GLY A N 1
ATOM 624 C CA . GLY A 1 81 ? 10.715 -0.725 -14.959 1.00 98.81 81 GLY A CA 1
ATOM 625 C C . GLY A 1 81 ? 10.148 -1.280 -16.268 1.00 98.81 81 GLY A C 1
ATOM 626 O O . GLY A 1 81 ? 9.596 -0.511 -17.063 1.00 98.81 81 GLY A O 1
ATOM 627 N N . PRO A 1 82 ? 10.258 -2.602 -16.501 1.00 98.75 82 PRO A N 1
ATOM 628 C CA . PRO A 1 82 ? 9.846 -3.214 -17.759 1.00 98.75 82 PRO A CA 1
ATOM 629 C C . PRO A 1 82 ? 8.326 -3.235 -17.959 1.00 98.75 82 PRO A C 1
ATOM 631 O O . PRO A 1 82 ? 7.883 -3.574 -19.052 1.00 98.75 82 PRO A O 1
ATOM 634 N N . ALA A 1 83 ? 7.513 -2.875 -16.954 1.00 98.69 83 ALA A N 1
ATOM 635 C CA . ALA A 1 83 ? 6.061 -2.871 -17.123 1.00 98.69 83 ALA A CA 1
ATOM 636 C C . ALA A 1 83 ? 5.613 -1.859 -18.181 1.00 98.69 83 ALA A C 1
ATOM 638 O O . ALA A 1 83 ? 4.706 -2.152 -18.956 1.00 98.69 83 ALA A O 1
ATOM 639 N N . LEU A 1 84 ? 6.223 -0.668 -18.199 1.00 98.62 84 LEU A N 1
ATOM 640 C CA . LEU A 1 84 ? 5.811 0.427 -19.085 1.00 98.62 84 LEU A CA 1
ATOM 641 C C . LEU A 1 84 ? 6.973 1.264 -19.645 1.00 98.62 84 LEU A C 1
ATOM 643 O O . LEU A 1 84 ? 6.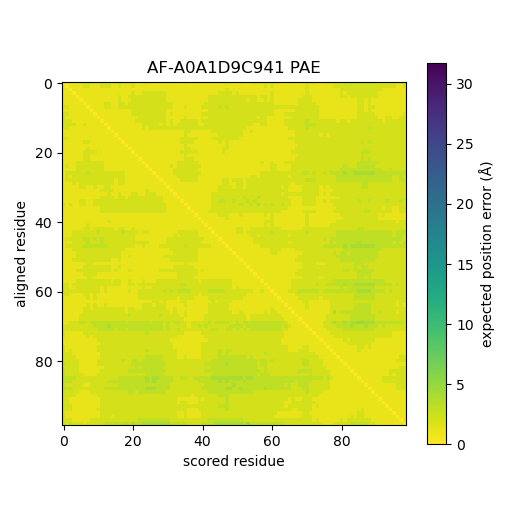711 2.170 -20.430 1.00 98.62 84 LEU A O 1
ATOM 647 N N . CYS A 1 85 ? 8.228 1.018 -19.251 1.00 98.69 85 CYS A N 1
ATOM 648 C CA . CYS A 1 85 ? 9.378 1.789 -19.727 1.00 98.69 85 CYS A CA 1
ATOM 649 C C . CYS A 1 85 ? 10.248 0.971 -20.687 1.00 98.69 85 CYS A C 1
ATOM 651 O O . CYS A 1 85 ? 10.824 -0.047 -20.307 1.00 98.69 85 CYS A O 1
ATOM 653 N N . GLU A 1 86 ? 10.436 1.473 -21.903 1.00 98.50 86 GLU A N 1
ATOM 654 C CA . GLU A 1 86 ? 11.321 0.912 -22.929 1.00 98.50 86 GLU A CA 1
ATOM 655 C C . GLU A 1 86 ? 12.820 1.142 -22.651 1.00 98.50 86 GLU A C 1
ATOM 657 O O . GLU A 1 86 ? 13.671 0.650 -23.389 1.00 98.50 86 GLU A O 1
ATOM 662 N N . PHE A 1 87 ? 13.151 1.881 -21.585 1.00 98.81 87 PHE A N 1
ATOM 663 C CA . PHE A 1 87 ? 14.527 2.150 -21.143 1.00 98.81 87 PHE A CA 1
ATOM 664 C C . PHE A 1 87 ? 14.959 1.302 -19.942 1.00 98.81 87 PHE A C 1
ATOM 666 O O . PHE A 1 87 ? 16.070 1.475 -19.438 1.00 98.81 87 PHE A O 1
ATOM 673 N N . ALA A 1 88 ? 14.096 0.414 -19.443 1.00 98.69 88 ALA A N 1
ATOM 674 C CA . ALA A 1 88 ? 14.437 -0.447 -18.320 1.00 98.69 88 ALA A CA 1
ATOM 675 C C . ALA A 1 88 ? 15.550 -1.434 -18.711 1.00 98.69 88 ALA A C 1
ATOM 677 O O . ALA A 1 88 ? 15.387 -2.254 -19.611 1.00 98.69 88 ALA A O 1
ATOM 678 N N . CYS A 1 89 ? 16.686 -1.369 -18.014 1.00 98.69 89 CYS A N 1
ATOM 679 C CA . CYS A 1 89 ? 17.835 -2.243 -18.281 1.00 98.69 89 CYS A CA 1
ATOM 680 C C . CYS A 1 89 ? 17.757 -3.607 -17.574 1.00 98.69 89 CYS A C 1
ATOM 682 O O . CYS A 1 89 ? 18.577 -4.480 -17.846 1.00 98.69 89 CYS A O 1
ATOM 684 N N . PHE A 1 90 ? 16.827 -3.774 -16.635 1.00 98.75 90 PHE A N 1
ATOM 685 C CA . PHE A 1 90 ? 16.563 -5.015 -15.908 1.00 98.75 90 PHE A CA 1
ATOM 686 C C . PHE A 1 90 ? 15.141 -4.983 -15.333 1.00 98.75 90 PHE A C 1
ATOM 688 O O . PHE A 1 90 ? 14.478 -3.940 -15.366 1.00 98.75 90 PHE A O 1
ATOM 695 N N . ASP A 1 91 ? 14.679 -6.11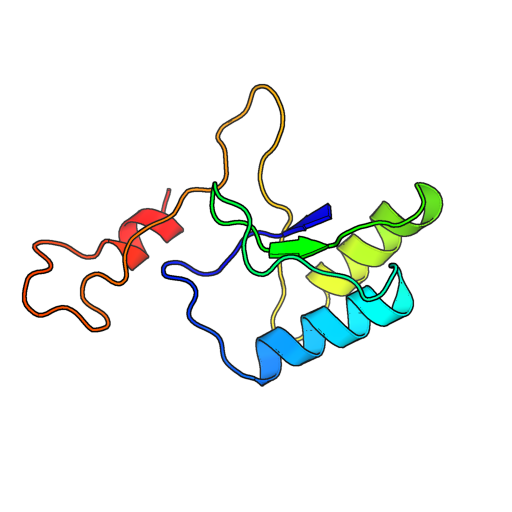2 -14.793 1.00 98.81 91 ASP A N 1
ATOM 696 C CA . ASP A 1 91 ? 13.376 -6.188 -14.138 1.00 98.81 91 ASP A CA 1
ATOM 697 C C . ASP A 1 91 ? 13.424 -5.595 -12.724 1.00 98.81 91 ASP A C 1
ATOM 699 O O . ASP A 1 91 ? 13.776 -6.257 -11.747 1.00 98.81 91 ASP A O 1
ATOM 703 N N . THR A 1 92 ? 13.109 -4.302 -12.624 1.00 98.94 92 THR A N 1
ATOM 704 C CA . THR A 1 92 ? 13.091 -3.595 -11.338 1.00 98.94 92 THR A CA 1
ATOM 705 C 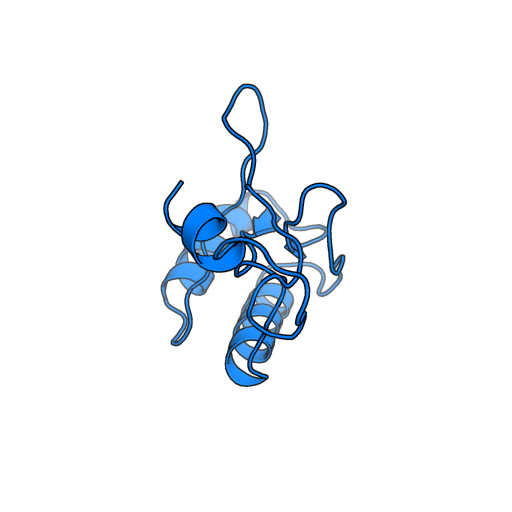C . THR A 1 92 ? 11.958 -4.065 -10.436 1.00 98.94 92 THR A C 1
ATOM 707 O O . THR A 1 92 ? 12.077 -3.93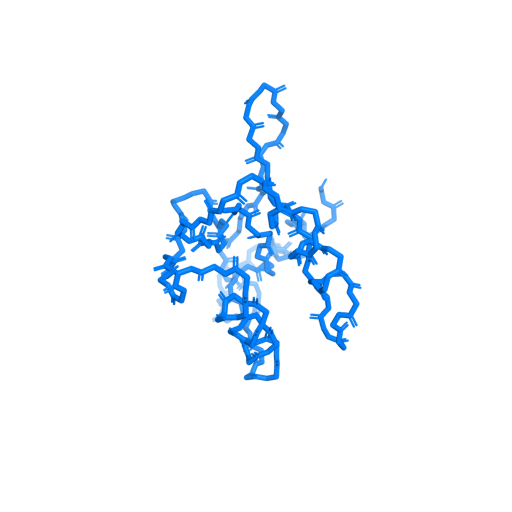9 -9.219 1.00 98.94 92 THR A O 1
ATOM 710 N N . LEU A 1 93 ? 10.858 -4.561 -11.008 1.00 98.88 93 LEU A N 1
ATOM 711 C CA . LEU A 1 93 ? 9.672 -4.944 -10.249 1.00 98.88 93 LEU A CA 1
ATOM 712 C C . LEU A 1 93 ? 9.883 -6.294 -9.579 1.00 98.88 93 LEU A C 1
ATOM 714 O O . LEU A 1 93 ? 9.606 -6.417 -8.385 1.00 98.88 93 LEU A O 1
ATOM 718 N N . GLU A 1 94 ? 10.427 -7.247 -10.334 1.00 98.81 94 GLU A N 1
ATOM 719 C CA . GLU A 1 94 ? 10.744 -8.583 -9.837 1.00 98.81 94 GLU A CA 1
ATOM 720 C C . GLU A 1 94 ? 11.835 -8.520 -8.769 1.00 98.81 94 GLU A C 1
ATOM 722 O O . GLU A 1 94 ? 11.650 -9.045 -7.677 1.00 98.81 94 GLU A O 1
ATOM 727 N N . LEU A 1 95 ? 12.922 -7.774 -9.015 1.00 98.88 95 LEU A N 1
ATOM 728 C CA . LEU A 1 95 ? 13.974 -7.603 -8.008 1.00 98.88 95 LEU A CA 1
ATOM 729 C C . LEU A 1 95 ? 13.436 -6.974 -6.715 1.00 98.88 95 LEU A C 1
ATOM 731 O O . LEU A 1 95 ? 13.836 -7.361 -5.627 1.00 98.88 95 LEU A O 1
ATOM 735 N N . CYS A 1 96 ? 12.542 -5.990 -6.819 1.00 98.81 96 CYS A N 1
ATOM 736 C CA . CYS A 1 96 ? 11.951 -5.344 -5.647 1.00 98.81 96 CYS A CA 1
ATOM 737 C C . CYS A 1 96 ? 11.026 -6.272 -4.847 1.00 98.81 96 CYS A C 1
ATOM 739 O O . CYS A 1 96 ? 10.839 -6.033 -3.659 1.00 98.81 96 CYS A O 1
ATOM 741 N N . TYR A 1 97 ? 10.410 -7.261 -5.495 1.00 98.69 97 TYR A N 1
ATOM 742 C CA . TYR A 1 97 ? 9.529 -8.229 -4.842 1.00 98.69 97 TYR A CA 1
ATOM 743 C C . TYR A 1 97 ? 10.307 -9.395 -4.215 1.00 98.69 97 TYR A C 1
ATOM 745 O O . TYR A 1 97 ? 9.900 -9.902 -3.175 1.00 98.69 97 TYR A O 1
ATOM 753 N N . ASP A 1 98 ? 11.400 -9.818 -4.857 1.00 98.56 98 ASP A N 1
ATOM 754 C CA . ASP A 1 98 ? 12.230 -10.950 -4.427 1.00 98.56 98 ASP A CA 1
ATOM 755 C C . ASP A 1 98 ? 13.070 -10.652 -3.168 1.00 98.56 98 ASP A C 1
ATOM 757 O O . ASP A 1 98 ? 13.291 -11.550 -2.356 1.00 98.56 98 ASP A O 1
ATOM 761 N N . LEU A 1 99 ? 13.519 -9.399 -3.002 1.00 96.38 99 LEU A N 1
ATOM 762 C CA . LEU A 1 99 ? 14.313 -8.926 -1.853 1.00 96.38 99 LEU A CA 1
ATOM 763 C C . LEU A 1 99 ? 13.490 -8.758 -0.569 1.00 96.38 99 LEU A C 1
ATOM 765 O O . LEU A 1 99 ? 14.007 -9.170 0.498 1.00 96.38 99 LEU A O 1
#

Nearest PDB structures (foldseek):
  3mm5-assembly1_D  TM=1.007E+00  e=1.610E-16  Archaeoglobus fulgidus
  2v4j-assembly1_D  TM=9.854E-01  e=2.767E-10  Nitratidesulfovibrio vulgaris str. Hildenborough
  3or1-assembly1_D  TM=9.848E-01  e=2.956E-10  Megalodesulfovibrio gigas
  2xsj-assembly1_D  TM=9.851E-01  e=6.958E-10  Desulfomicrobium norvegicum
  4g39-assembly1_A  TM=7.920E-01  e=3.931E-01  Escherichia coli K-12

Organism: NCBI:txid269247

Radius of gyration: 14.33 Å; Cα contacts (8 Å, |Δi|>4): 152; chains: 1; bounding box: 32×22×43 Å

pLDDT: mean 98.72, std 0.28, range [96.38, 98.94]